Protein AF-A0A835U3X2-F1 (afdb_monomer)

Secondary structure (DSSP, 8-state):
-------------------------------PPEEEEEEEEEEEE-PPPPPSSSPPP-GGGS-TT--SEEEEEEEEEETTEEEEEEE-TTT--EEEEE-

Radius of gyration: 33.24 Å; Cα contacts (8 Å, |Δi|>4): 119; chains: 1; bounding box: 36×104×44 Å

Organism: Vanilla planifolia (NCBI:txid51239)

Structure (mmCIF, N/CA/C/O backbone):
data_AF-A0A835U3X2-F1
#
_entry.id   AF-A0A835U3X2-F1
#
loop_
_atom_site.group_PDB
_atom_site.id
_atom_site.type_symbol
_atom_site.label_atom_id
_atom_site.label_alt_id
_atom_site.label_comp_id
_atom_site.label_asym_id
_atom_site.label_entity_id
_atom_site.label_seq_id
_atom_site.pdbx_PDB_ins_code
_atom_site.Cartn_x
_atom_site.Cartn_y
_atom_site.Cartn_z
_atom_site.occupancy
_atom_site.B_iso_or_equiv
_atom_site.auth_seq_id
_atom_site.auth_comp_id
_atom_site.auth_asym_id
_atom_site.auth_atom_id
_atom_site.pdbx_PDB_model_num
ATOM 1 N N . MET A 1 1 ? -4.000 91.013 -0.699 1.00 41.56 1 MET A N 1
ATOM 2 C CA . MET A 1 1 ? -3.696 91.318 0.707 1.00 41.56 1 MET A CA 1
ATOM 3 C C . MET A 1 1 ? -4.946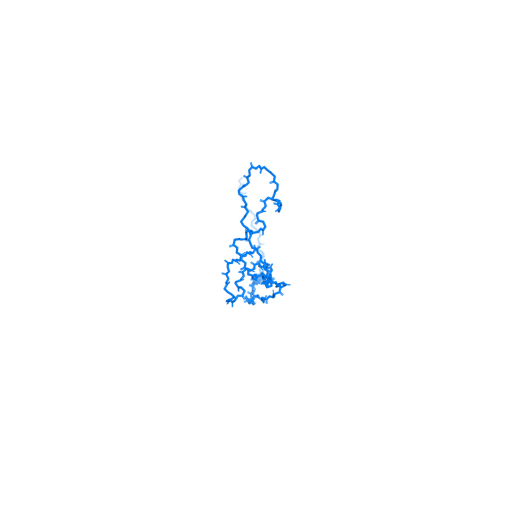 91.006 1.492 1.00 41.56 1 MET A C 1
ATOM 5 O O . MET A 1 1 ? -6.027 91.322 1.017 1.00 41.56 1 MET A O 1
ATOM 9 N N . ASP A 1 2 ? -4.726 90.323 2.608 1.00 44.78 2 ASP A N 1
ATOM 10 C CA . ASP A 1 2 ? -5.647 90.109 3.721 1.00 44.78 2 ASP A CA 1
ATOM 11 C C . ASP A 1 2 ? -6.681 88.974 3.620 1.00 44.78 2 ASP A C 1
ATOM 13 O O . ASP A 1 2 ? -7.637 88.977 2.847 1.00 44.78 2 ASP A O 1
ATOM 17 N N . LYS A 1 3 ? -6.396 87.985 4.482 1.00 41.00 3 LYS A N 1
ATOM 18 C CA . LYS A 1 3 ? -7.307 87.071 5.181 1.00 41.00 3 LYS A CA 1
ATOM 19 C C . LYS A 1 3 ? -8.482 87.883 5.773 1.00 41.00 3 LYS A C 1
ATOM 21 O O . LYS A 1 3 ? -8.369 89.088 5.934 1.00 41.00 3 LYS A O 1
ATOM 26 N N . GLU A 1 4 ? -9.627 87.356 6.165 1.00 40.25 4 GLU A N 1
ATOM 27 C CA . GLU A 1 4 ? -9.912 86.182 6.982 1.00 40.25 4 GLU A CA 1
ATOM 28 C C . GLU A 1 4 ? -11.447 86.146 7.095 1.00 40.25 4 GLU A C 1
ATOM 30 O O . GLU A 1 4 ? -12.089 87.198 7.085 1.00 40.25 4 GLU A O 1
ATOM 35 N N . GLY A 1 5 ? -12.040 84.964 7.207 1.00 41.75 5 GLY A N 1
ATOM 36 C CA . GLY A 1 5 ? -13.464 84.797 7.484 1.00 41.75 5 GLY A CA 1
ATOM 37 C C . GLY A 1 5 ? -13.639 83.561 8.345 1.00 41.75 5 GLY A C 1
ATOM 38 O O . GLY A 1 5 ? -13.900 82.479 7.830 1.00 41.75 5 GLY A O 1
ATOM 39 N N . ASP A 1 6 ? -13.372 83.734 9.635 1.00 42.66 6 ASP A N 1
ATOM 40 C CA . ASP A 1 6 ? -13.639 82.786 10.711 1.00 42.66 6 ASP A CA 1
ATOM 41 C C . ASP A 1 6 ? -15.148 82.809 11.000 1.00 42.66 6 ASP A C 1
ATOM 43 O O . ASP A 1 6 ? -15.675 83.871 11.321 1.00 42.66 6 ASP A O 1
ATOM 47 N N . ASP A 1 7 ? -15.856 81.682 10.864 1.00 51.38 7 ASP A N 1
ATOM 48 C CA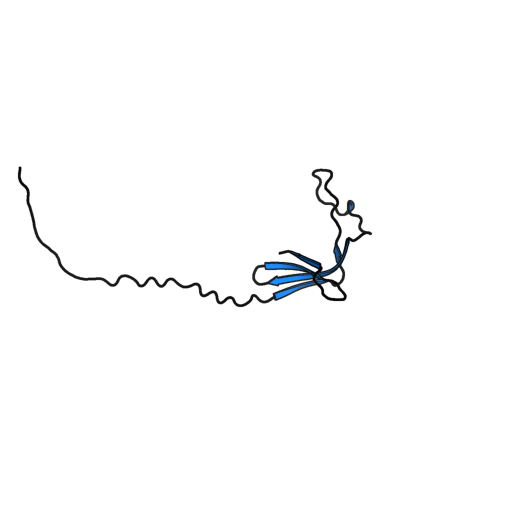 . ASP A 1 7 ? -17.197 81.550 11.445 1.00 51.38 7 ASP A CA 1
ATOM 49 C C . ASP A 1 7 ? -17.568 80.086 11.774 1.00 51.38 7 ASP A C 1
ATOM 51 O O . ASP A 1 7 ? -17.991 79.288 10.940 1.00 51.38 7 ASP A O 1
ATOM 55 N N . GLN A 1 8 ? -17.362 79.775 13.057 1.00 39.31 8 GLN A N 1
ATOM 56 C CA . GLN A 1 8 ? -18.261 79.057 13.974 1.00 39.31 8 GLN A CA 1
ATOM 57 C C . GLN A 1 8 ? -18.597 77.558 13.776 1.00 39.31 8 GLN A C 1
ATOM 59 O O . GLN A 1 8 ? -19.527 77.148 13.094 1.00 39.31 8 GLN A O 1
ATOM 64 N N . LYS A 1 9 ? -17.884 76.762 14.591 1.00 47.81 9 LYS A N 1
ATOM 65 C CA . LYS A 1 9 ? -18.319 75.666 15.493 1.00 47.81 9 LYS A CA 1
ATOM 66 C C . LYS A 1 9 ? -19.690 74.993 15.272 1.00 47.81 9 LYS A C 1
ATOM 68 O O . LYS A 1 9 ? -20.735 75.595 15.502 1.00 47.81 9 LYS A O 1
ATOM 73 N N . GLN A 1 10 ? -19.657 73.656 15.203 1.00 39.88 10 GLN A N 1
ATOM 74 C CA . GLN A 1 10 ? -20.658 72.805 15.861 1.00 39.88 10 GLN A CA 1
ATOM 75 C C . GLN A 1 10 ? -19.997 71.669 16.660 1.00 39.88 10 GLN A C 1
ATOM 77 O O . GLN A 1 10 ? -19.018 71.058 16.245 1.00 39.88 10 GLN A O 1
ATOM 82 N N . VAL A 1 11 ? -20.527 71.476 17.864 1.00 45.41 11 VAL A N 1
ATOM 83 C CA . VAL A 1 11 ? -20.132 70.535 18.923 1.00 45.41 11 VAL A CA 1
ATOM 84 C C . VAL A 1 11 ? -20.866 69.187 18.708 1.00 45.41 11 VAL A C 1
ATOM 86 O O . VAL A 1 11 ? -21.806 69.153 17.923 1.00 45.41 11 VAL A O 1
ATOM 89 N N . ILE A 1 12 ? -20.512 68.152 19.501 1.00 41.16 12 ILE A N 1
ATOM 90 C CA . ILE A 1 12 ? -21.239 66.894 19.872 1.00 41.16 12 ILE A CA 1
ATOM 91 C C . ILE A 1 12 ? -21.215 65.718 18.847 1.00 41.16 12 ILE A C 1
ATOM 93 O O . ILE A 1 12 ? -21.550 65.939 17.698 1.00 41.16 12 ILE A O 1
ATOM 97 N N . ARG A 1 13 ? -20.887 64.427 19.118 1.00 47.34 13 ARG A N 1
ATOM 98 C CA . ARG A 1 13 ? -20.637 63.512 20.281 1.00 47.34 13 ARG A CA 1
ATOM 99 C C . ARG A 1 13 ? -19.693 62.361 19.828 1.00 47.34 13 ARG A C 1
ATOM 101 O O . ARG A 1 13 ? -19.666 62.094 18.629 1.00 47.34 13 ARG A O 1
ATOM 108 N N . PRO A 1 14 ? -18.997 61.621 20.720 1.00 44.72 14 PRO A N 1
ATOM 109 C CA . PRO A 1 14 ? -18.320 60.383 20.326 1.00 44.72 14 PRO A CA 1
ATOM 110 C C . PRO A 1 14 ? -19.368 59.301 20.026 1.00 44.72 14 PRO A C 1
ATOM 112 O O . PRO A 1 14 ? -20.235 59.038 20.859 1.00 44.72 14 PRO A O 1
ATOM 115 N N . HIS A 1 15 ? -19.317 58.711 18.832 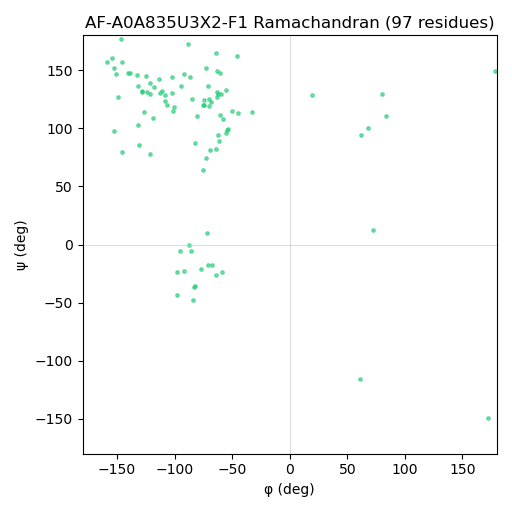1.00 43.56 15 HIS A N 1
ATOM 116 C CA . HIS A 1 15 ? -20.109 57.531 18.503 1.00 43.56 15 HIS A CA 1
ATOM 117 C C . HIS A 1 15 ? -19.203 56.308 18.593 1.00 43.56 15 HIS A C 1
ATOM 119 O O . HIS A 1 15 ? -18.223 56.196 17.856 1.00 43.56 15 HIS A O 1
ATOM 125 N N . ASP A 1 16 ? -19.551 55.459 19.556 1.00 51.56 16 ASP A N 1
ATOM 126 C CA . ASP A 1 16 ? -19.108 54.087 19.771 1.00 51.56 16 ASP A CA 1
ATOM 127 C C . ASP A 1 16 ? -18.817 53.386 18.436 1.00 51.56 16 ASP A C 1
ATOM 129 O O . ASP A 1 16 ? -19.701 53.218 17.589 1.00 51.56 16 ASP A O 1
ATOM 133 N N . GLY A 1 17 ? -17.545 53.058 18.221 1.00 44.88 17 GLY A N 1
ATOM 134 C CA . GLY A 1 17 ? -17.028 52.537 16.964 1.00 44.88 17 GLY A CA 1
ATOM 135 C C . GLY A 1 17 ? -16.384 51.178 17.166 1.00 44.88 17 GLY A C 1
ATOM 136 O O . GLY A 1 17 ? -15.164 51.092 17.204 1.00 44.88 17 GLY A O 1
ATOM 137 N N . GLY A 1 18 ? -17.231 50.155 17.288 1.00 41.75 18 GLY A N 1
ATOM 138 C CA . GLY A 1 18 ? -16.964 48.783 16.859 1.00 41.75 18 GLY A CA 1
ATOM 139 C C . GLY A 1 18 ? -15.793 48.077 17.533 1.00 41.75 18 GLY A C 1
ATOM 140 O O . GLY A 1 18 ? -14.672 48.090 17.031 1.00 41.75 18 GLY A O 1
ATOM 141 N N . SER A 1 19 ? -16.100 47.331 18.593 1.00 48.66 19 SER A N 1
ATOM 142 C CA . SER A 1 19 ? -15.391 46.091 18.895 1.00 48.66 19 SER A CA 1
ATOM 143 C C . SER A 1 19 ? -15.439 45.200 17.653 1.00 48.66 19 SER A C 1
ATOM 145 O O . SER A 1 19 ? -16.456 44.569 17.367 1.00 48.66 19 SER A O 1
ATOM 147 N N . GLY A 1 20 ? -14.356 45.196 16.878 1.00 46.88 20 GLY A N 1
ATOM 148 C CA . GLY A 1 20 ? -14.092 44.133 15.926 1.00 46.88 20 GLY A CA 1
ATOM 149 C C . GLY A 1 20 ? -13.927 42.850 16.724 1.00 46.88 20 GLY A C 1
ATOM 150 O O . GLY A 1 20 ? -12.849 42.580 17.244 1.00 46.88 20 GLY A O 1
ATOM 151 N N . GLU A 1 21 ? -15.014 42.098 16.874 1.00 53.00 21 GLU A N 1
ATOM 152 C CA . GLU A 1 21 ? -14.944 40.670 17.146 1.00 53.00 21 GLU A CA 1
ATOM 153 C C . GLU A 1 21 ? -14.225 40.046 15.952 1.00 53.00 21 GLU A C 1
ATOM 155 O O . GLU A 1 21 ? -14.821 39.686 14.938 1.00 53.00 21 GLU A O 1
ATOM 160 N N . GLU A 1 22 ? -12.897 39.981 16.055 1.00 53.84 22 GLU A N 1
ATOM 161 C CA . GLU A 1 22 ? -12.122 38.955 15.384 1.00 53.84 22 GLU A CA 1
ATOM 162 C C . GLU A 1 22 ? -12.737 37.635 15.838 1.00 53.84 22 GLU A C 1
ATOM 164 O O . GLU A 1 22 ? -12.501 37.180 16.960 1.00 53.84 22 GLU A O 1
ATOM 169 N N . ALA A 1 23 ? -13.606 37.079 14.993 1.00 58.47 23 ALA A N 1
ATOM 170 C CA . ALA A 1 23 ? -14.059 35.710 15.102 1.00 58.47 23 ALA A CA 1
ATOM 171 C C . ALA A 1 23 ? -12.794 34.856 15.113 1.00 58.47 23 ALA A C 1
ATOM 173 O O . ALA A 1 23 ? -12.179 34.599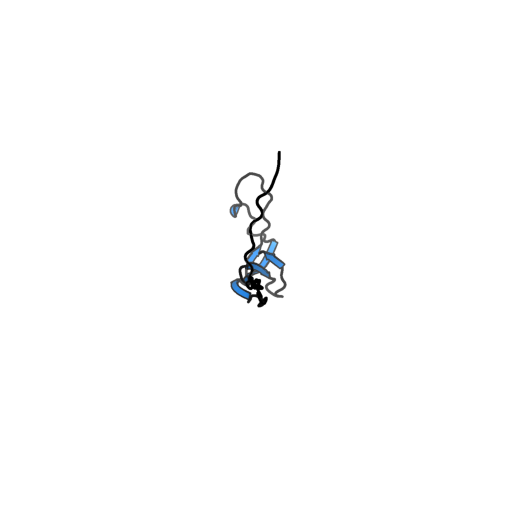 14.078 1.00 58.47 23 ALA A O 1
ATOM 174 N N . ARG A 1 24 ? -12.346 34.515 16.320 1.00 58.66 24 ARG A N 1
ATOM 175 C CA . ARG A 1 24 ? -11.334 33.499 16.519 1.00 58.66 24 ARG A CA 1
ATOM 176 C C . ARG A 1 24 ? -11.961 32.247 15.945 1.00 58.66 24 ARG A C 1
ATOM 178 O O . ARG A 1 24 ? -12.969 31.768 16.457 1.00 58.66 24 ARG A O 1
ATOM 185 N N . ASP A 1 25 ? -11.404 31.794 14.832 1.00 59.69 25 ASP A N 1
ATOM 186 C CA . ASP A 1 25 ? -11.618 30.448 14.339 1.00 59.69 25 ASP A CA 1
ATOM 187 C C . ASP A 1 25 ? -11.013 29.518 15.392 1.00 59.69 25 ASP A C 1
ATOM 189 O O . ASP A 1 25 ? -9.845 29.134 15.352 1.00 59.69 25 ASP A O 1
ATOM 193 N N . GLU A 1 26 ? -11.792 29.269 16.440 1.00 54.62 26 GLU A N 1
ATOM 194 C CA . GLU A 1 26 ? -11.542 28.244 17.436 1.00 54.62 26 GLU A CA 1
ATOM 195 C C . GLU A 1 26 ? -11.895 26.915 16.775 1.00 54.62 26 GLU A C 1
ATOM 197 O O . GLU A 1 26 ? -12.846 26.234 17.156 1.00 54.62 26 GLU A O 1
ATOM 202 N N . HIS A 1 27 ? -11.143 26.560 15.731 1.00 54.66 27 HIS A N 1
ATOM 203 C CA . HIS A 1 27 ? -11.131 25.207 15.218 1.00 54.66 27 HIS A CA 1
ATOM 204 C C . HIS A 1 27 ? -10.443 24.357 16.285 1.00 54.66 27 HIS A C 1
ATOM 206 O O . HIS A 1 27 ? -9.235 24.110 16.248 1.00 54.66 27 HIS A O 1
ATOM 212 N N . GLU A 1 28 ? -11.221 23.977 17.300 1.00 57.94 28 GLU A N 1
ATOM 213 C CA . GLU A 1 28 ? -10.902 22.888 18.204 1.00 57.94 28 GLU A CA 1
ATOM 214 C C . GLU A 1 28 ? -10.422 21.747 17.308 1.00 57.94 28 GLU A C 1
ATOM 216 O O . GLU A 1 28 ? -11.155 21.280 16.435 1.00 57.94 28 GLU A O 1
ATOM 221 N N . VAL A 1 29 ? -9.140 21.394 17.417 1.00 61.09 29 VAL A N 1
ATOM 222 C CA . VAL A 1 29 ? -8.537 20.333 16.613 1.00 61.09 29 VAL A CA 1
ATOM 223 C C . VAL A 1 29 ? -9.095 19.026 17.160 1.00 61.09 29 VAL A C 1
ATOM 225 O O . VAL A 1 29 ? -8.438 18.317 17.916 1.00 61.09 29 VAL A O 1
ATOM 228 N N . VAL A 1 30 ? -10.358 18.745 16.840 1.00 67.31 30 VAL A N 1
ATOM 229 C CA . VAL A 1 30 ? -10.939 17.421 16.975 1.00 67.31 30 VAL A CA 1
ATOM 230 C C . VAL A 1 30 ? -10.066 16.527 16.121 1.00 67.31 30 VAL A C 1
ATOM 232 O O . VAL A 1 30 ? -10.025 16.657 14.897 1.00 67.31 30 VAL A O 1
ATOM 235 N N . GLU A 1 31 ? -9.285 15.693 16.800 1.00 77.75 31 GLU A N 1
ATOM 236 C CA . GLU A 1 31 ? -8.390 14.743 16.167 1.00 77.75 31 GLU A CA 1
ATOM 237 C C . GLU A 1 31 ? -9.197 13.964 15.126 1.00 77.75 31 GLU A C 1
ATOM 239 O O . GLU A 1 31 ? -10.197 13.315 15.447 1.00 77.75 31 GLU A O 1
ATOM 244 N N . ALA A 1 32 ? -8.837 14.142 13.854 1.00 85.50 32 ALA A N 1
ATOM 245 C CA . ALA A 1 32 ? -9.675 13.677 12.766 1.00 85.50 32 ALA A CA 1
ATOM 246 C C . ALA A 1 32 ? -9.797 12.149 12.823 1.00 85.50 32 ALA A C 1
ATOM 248 O O . ALA A 1 32 ? -8.792 11.437 12.874 1.00 85.50 32 ALA A O 1
ATOM 249 N N . VAL A 1 33 ? -11.039 11.657 12.822 1.00 92.62 33 VAL A N 1
ATOM 250 C CA . VAL A 1 33 ? -11.343 10.226 12.919 1.00 92.62 33 VAL A CA 1
ATOM 251 C C . VAL A 1 33 ? -10.698 9.479 11.754 1.00 92.62 33 VAL A C 1
ATOM 253 O O . VAL A 1 33 ? -10.884 9.849 10.593 1.00 92.62 33 VAL A O 1
ATOM 256 N N . GLU A 1 34 ? -9.974 8.404 12.065 1.00 94.62 34 GLU A N 1
ATOM 257 C CA . GLU A 1 34 ? -9.436 7.493 11.056 1.00 94.62 34 GLU A CA 1
ATOM 258 C C . GLU A 1 34 ? -10.492 6.447 10.670 1.00 94.62 34 GLU A C 1
ATOM 260 O O . GLU A 1 34 ? -11.023 5.728 11.520 1.00 94.62 34 GLU A O 1
ATOM 265 N N . LEU A 1 35 ? -10.789 6.343 9.373 1.00 95.81 35 LEU A N 1
ATOM 266 C CA . LEU A 1 35 ? -11.713 5.351 8.819 1.00 95.81 35 LEU A CA 1
ATOM 267 C C . LEU A 1 35 ? -10.994 4.486 7.787 1.00 95.81 35 LEU A C 1
ATOM 269 O O . LEU A 1 35 ? -10.376 4.997 6.858 1.00 95.81 35 LEU A O 1
ATOM 273 N N . VAL A 1 36 ? -11.107 3.163 7.912 1.00 96.69 36 VAL A N 1
ATOM 274 C CA . VAL A 1 36 ? -10.572 2.229 6.912 1.00 96.69 36 VAL A CA 1
ATOM 275 C C . VAL A 1 36 ? -11.549 2.143 5.742 1.00 96.69 36 VAL A C 1
ATOM 277 O O . VAL A 1 36 ? -12.635 1.583 5.873 1.00 96.69 36 VAL A O 1
ATOM 280 N N . LEU A 1 37 ? -11.147 2.685 4.595 1.00 97.31 37 LEU A N 1
ATOM 281 C CA . LEU A 1 37 ? -11.924 2.671 3.357 1.00 97.31 37 LEU A CA 1
ATOM 282 C C . LEU A 1 37 ? -11.768 1.353 2.595 1.00 97.31 37 LEU A C 1
ATOM 284 O O . LEU A 1 37 ? -12.711 0.871 1.970 1.00 97.31 37 LEU A O 1
ATOM 288 N N . PHE A 1 38 ? -10.571 0.766 2.636 1.00 97.88 38 PHE A N 1
ATOM 289 C CA . PHE A 1 38 ? -10.264 -0.485 1.953 1.00 97.88 38 PHE A CA 1
ATOM 290 C C . PHE A 1 38 ? -9.175 -1.260 2.691 1.00 97.88 38 PHE A C 1
ATOM 292 O O . PHE A 1 38 ? -8.267 -0.667 3.270 1.00 97.88 38 PHE A O 1
ATOM 299 N N . HIS A 1 39 ? -9.252 -2.590 2.653 1.00 97.25 39 HIS A N 1
ATOM 300 C CA . HIS A 1 39 ? -8.237 -3.468 3.219 1.00 97.25 39 HIS A CA 1
ATOM 301 C C . HIS A 1 39 ? -8.155 -4.770 2.421 1.00 97.25 39 HIS A C 1
ATOM 303 O O . HIS A 1 39 ? -9.152 -5.475 2.258 1.00 97.25 39 HIS A O 1
ATOM 309 N N . VAL A 1 40 ? -6.950 -5.111 1.973 1.00 97.69 40 VAL A N 1
ATOM 310 C CA . VAL A 1 40 ? -6.625 -6.404 1.369 1.00 97.69 40 VAL A CA 1
ATOM 311 C C . VAL A 1 40 ? -5.409 -6.996 2.074 1.00 97.69 40 VAL A C 1
ATOM 313 O O . VAL A 1 40 ? -4.418 -6.308 2.295 1.00 97.69 40 VAL A O 1
ATOM 316 N N . LYS A 1 41 ? -5.493 -8.275 2.453 1.00 95.75 41 LYS A N 1
ATOM 317 C CA . LYS A 1 41 ? -4.437 -8.963 3.219 1.00 95.75 41 LYS A CA 1
ATOM 318 C C . LYS A 1 41 ? -3.232 -9.383 2.380 1.00 95.75 41 LYS A C 1
ATOM 320 O O . LYS A 1 41 ? -2.178 -9.664 2.936 1.00 95.75 41 LYS A O 1
ATOM 325 N N . GLU A 1 42 ? -3.423 -9.496 1.072 1.00 96.31 42 GLU A N 1
ATOM 326 C CA . GLU A 1 42 ? -2.413 -9.960 0.129 1.00 96.31 42 GLU A CA 1
ATOM 327 C C . GLU A 1 42 ? -2.262 -8.922 -0.983 1.00 96.31 42 GLU A C 1
ATOM 329 O O . GLU A 1 42 ? -3.186 -8.667 -1.757 1.00 96.31 42 GLU A O 1
ATOM 334 N N . CYS A 1 43 ? -1.093 -8.296 -1.034 1.00 96.12 43 CYS A N 1
ATOM 335 C CA . CYS A 1 43 ? -0.673 -7.382 -2.082 1.00 96.12 43 CYS A CA 1
ATOM 336 C C . CYS A 1 43 ? 0.835 -7.522 -2.317 1.00 96.12 43 CYS 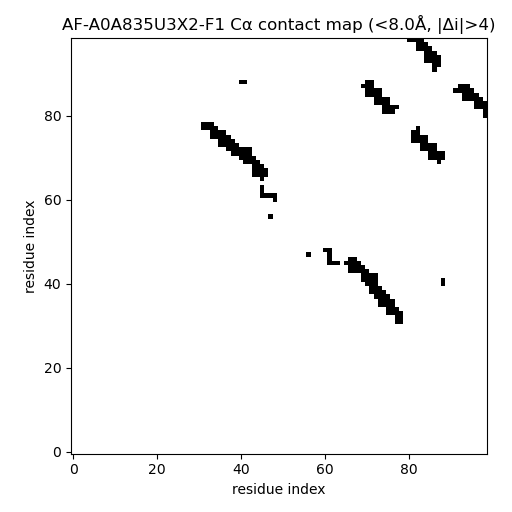A C 1
ATOM 338 O O . CYS A 1 43 ? 1.578 -7.949 -1.431 1.00 96.12 43 CYS A O 1
ATOM 340 N N . TYR A 1 44 ? 1.276 -7.140 -3.515 1.00 95.19 44 TYR A N 1
ATOM 341 C CA . TYR A 1 44 ? 2.665 -7.251 -3.950 1.00 95.19 44 TYR A CA 1
ATOM 342 C C . TYR A 1 44 ? 3.151 -5.906 -4.479 1.00 95.19 44 TYR A C 1
ATOM 344 O O . TYR A 1 44 ? 2.495 -5.277 -5.313 1.00 95.19 44 TYR A O 1
ATOM 352 N N . VAL A 1 45 ? 4.320 -5.476 -4.016 1.00 94.50 45 VAL A N 1
ATOM 353 C CA . VAL A 1 45 ? 4.978 -4.245 -4.461 1.00 94.50 45 VAL A CA 1
ATOM 354 C C . VAL A 1 45 ? 6.098 -4.609 -5.417 1.00 94.50 45 VAL A C 1
ATOM 356 O O . VAL A 1 45 ? 6.946 -5.447 -5.110 1.00 94.50 45 VAL A O 1
ATOM 359 N N . TYR A 1 46 ? 6.132 -3.948 -6.569 1.00 92.81 46 TYR A N 1
ATOM 360 C CA . TYR A 1 46 ? 7.144 -4.157 -7.599 1.00 92.81 46 TYR A CA 1
ATOM 361 C C . TYR A 1 46 ? 8.017 -2.917 -7.747 1.00 92.81 46 TYR A C 1
ATOM 363 O O . TYR A 1 46 ? 7.532 -1.787 -7.697 1.00 92.81 46 TYR A O 1
ATOM 371 N N . LEU A 1 47 ? 9.314 -3.129 -7.974 1.00 88.00 47 LEU A N 1
ATOM 372 C CA . LEU A 1 47 ? 10.197 -2.042 -8.379 1.00 88.00 47 LEU A CA 1
ATOM 373 C C . LEU A 1 47 ? 9.926 -1.706 -9.837 1.00 88.00 47 LEU A C 1
ATOM 375 O O . LEU A 1 47 ? 10.035 -2.563 -10.716 1.00 88.00 47 LEU A O 1
ATOM 379 N N . ILE A 1 48 ? 9.622 -0.440 -10.083 1.00 84.69 48 ILE A N 1
ATOM 380 C CA . ILE A 1 48 ? 9.454 0.079 -11.431 1.00 84.69 48 ILE A CA 1
ATOM 381 C C . ILE A 1 48 ? 10.848 0.211 -12.069 1.00 84.69 48 ILE A C 1
ATOM 383 O O . ILE A 1 48 ? 11.688 0.944 -11.536 1.00 84.69 48 ILE A O 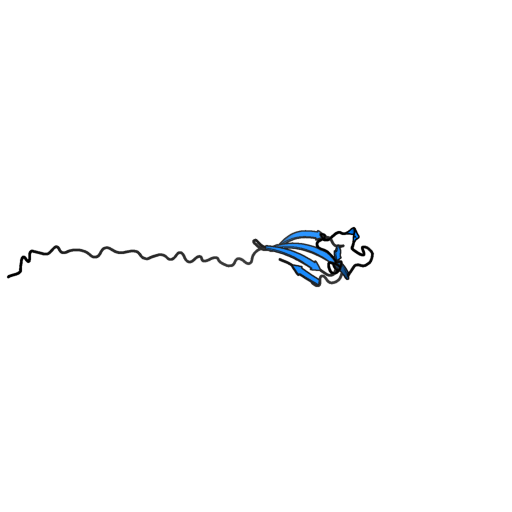1
ATOM 387 N N . PRO A 1 49 ? 11.131 -0.470 -13.197 1.00 80.38 49 PRO A N 1
ATOM 388 C CA . PRO A 1 49 ? 12.415 -0.339 -13.873 1.00 80.38 49 PRO A CA 1
ATOM 389 C C . PRO A 1 49 ? 12.680 1.106 -14.338 1.00 80.38 49 PRO A C 1
ATOM 391 O O . PRO A 1 49 ? 11.739 1.808 -14.724 1.00 80.38 49 PRO A O 1
ATOM 394 N N . PRO A 1 50 ? 13.949 1.564 -14.366 1.00 82.50 50 PRO A N 1
ATOM 395 C CA . PRO A 1 50 ? 14.294 2.869 -14.917 1.00 82.50 50 PRO A CA 1
ATOM 396 C C . PRO A 1 50 ? 13.806 3.012 -16.360 1.00 82.50 50 PRO A C 1
ATOM 398 O O . PRO A 1 50 ? 14.020 2.129 -17.197 1.00 82.50 50 PRO A O 1
ATOM 401 N N . ARG A 1 51 ? 13.167 4.145 -16.660 1.00 76.44 51 ARG A N 1
ATOM 402 C CA . ARG A 1 51 ? 12.637 4.429 -17.996 1.00 76.44 51 ARG A CA 1
ATOM 403 C C . ARG A 1 51 ? 13.765 4.482 -19.024 1.00 76.44 51 ARG A C 1
ATOM 405 O O . ARG A 1 51 ? 14.731 5.219 -18.848 1.00 76.44 51 ARG A O 1
ATOM 412 N N . LYS A 1 52 ? 13.608 3.746 -20.126 1.00 69.75 52 LYS A N 1
ATOM 413 C CA . LYS A 1 52 ? 14.516 3.820 -21.286 1.00 69.75 52 LYS A CA 1
ATOM 414 C C . LYS A 1 52 ? 14.052 4.828 -22.344 1.00 69.75 52 LYS A C 1
ATOM 416 O O . LYS A 1 52 ? 14.872 5.308 -23.117 1.00 69.75 52 LYS A O 1
ATOM 421 N N . THR A 1 53 ? 12.759 5.154 -22.386 1.00 76.25 53 THR A N 1
ATOM 422 C CA . THR A 1 53 ? 12.140 6.076 -23.356 1.00 76.25 53 THR A CA 1
ATOM 423 C C . THR A 1 53 ? 10.982 6.848 -22.707 1.00 76.25 53 THR A C 1
ATOM 425 O O . THR A 1 53 ? 10.634 6.603 -21.552 1.00 76.25 53 THR A O 1
ATOM 428 N N . ALA A 1 54 ? 10.358 7.772 -23.445 1.00 75.44 54 ALA A N 1
ATOM 429 C CA . ALA A 1 54 ? 9.168 8.514 -23.009 1.00 75.44 54 ALA A CA 1
ATOM 430 C C . ALA A 1 54 ? 7.870 7.672 -22.969 1.00 75.44 54 ALA A C 1
ATOM 432 O O . ALA A 1 54 ? 6.785 8.233 -22.820 1.00 75.44 54 ALA A O 1
ATOM 433 N N . ALA A 1 55 ? 7.954 6.345 -23.119 1.00 68.62 55 ALA A N 1
ATOM 434 C CA . ALA A 1 55 ? 6.802 5.464 -22.970 1.00 68.62 55 ALA A CA 1
ATOM 435 C C . ALA A 1 55 ? 6.249 5.509 -21.528 1.00 68.62 55 ALA A C 1
ATOM 437 O O . ALA A 1 55 ? 6.976 5.751 -20.560 1.00 68.62 55 ALA A O 1
ATOM 438 N N . SER A 1 56 ? 4.936 5.316 -21.388 1.00 76.38 56 SER A N 1
ATOM 439 C CA . SER A 1 56 ? 4.260 5.198 -20.091 1.00 76.38 56 SER A CA 1
ATOM 440 C C . SER A 1 56 ? 4.738 3.959 -19.325 1.00 76.38 56 SER A C 1
ATOM 442 O O . SER A 1 56 ? 5.305 3.049 -19.916 1.00 76.38 56 SER A O 1
ATOM 444 N N . TYR A 1 57 ? 4.457 3.877 -18.023 1.00 79.88 57 TYR A N 1
ATOM 445 C CA . TYR A 1 57 ? 4.689 2.640 -17.273 1.00 79.88 57 TYR A CA 1
ATOM 446 C C . TYR A 1 57 ? 3.719 1.565 -17.748 1.00 79.88 57 TYR A C 1
ATOM 448 O O . TYR A 1 57 ? 2.506 1.778 -17.707 1.00 79.88 57 TYR A O 1
ATOM 456 N N . ARG A 1 58 ? 4.239 0.427 -18.208 1.00 83.00 58 ARG A N 1
ATOM 457 C CA . ARG A 1 58 ? 3.406 -0.699 -18.622 1.00 83.00 58 ARG A CA 1
ATOM 458 C C . ARG A 1 58 ? 3.691 -1.917 -17.759 1.00 83.00 58 ARG A C 1
ATOM 460 O O . ARG A 1 58 ? 4.846 -2.246 -17.513 1.00 83.00 58 ARG A O 1
ATOM 467 N N . ALA A 1 59 ? 2.634 -2.598 -17.325 1.00 82.56 59 ALA A N 1
ATOM 468 C CA . ALA A 1 59 ? 2.761 -3.784 -16.481 1.00 82.56 59 ALA A CA 1
ATOM 469 C C . ALA A 1 59 ? 3.486 -4.942 -17.193 1.00 82.56 59 ALA A C 1
ATOM 471 O O . ALA A 1 59 ? 4.133 -5.746 -16.532 1.00 82.56 59 ALA A O 1
ATOM 472 N N . ASP A 1 60 ? 3.436 -5.007 -18.531 1.00 82.62 60 ASP A N 1
ATOM 473 C CA . ASP A 1 60 ? 4.171 -6.010 -19.313 1.00 82.62 60 ASP A CA 1
ATOM 474 C C . ASP A 1 60 ? 5.698 -5.833 -19.262 1.00 82.62 60 ASP A C 1
ATOM 476 O O . ASP A 1 60 ? 6.439 -6.778 -19.523 1.00 82.62 60 ASP A O 1
ATOM 480 N N . GLU A 1 61 ? 6.179 -4.655 -18.860 1.00 80.06 61 GLU A N 1
ATOM 481 C CA . GLU A 1 61 ? 7.607 -4.387 -18.660 1.00 80.06 61 GLU A CA 1
ATOM 482 C C . GLU A 1 61 ? 8.086 -4.789 -17.254 1.00 80.06 61 GLU A C 1
ATOM 484 O O . GLU A 1 61 ? 9.280 -4.703 -16.950 1.00 80.06 61 GLU A O 1
ATOM 489 N N . TRP A 1 62 ? 7.172 -5.201 -16.370 1.00 80.12 62 TRP A N 1
ATOM 490 C CA . TRP A 1 62 ? 7.486 -5.569 -14.993 1.00 80.12 62 TRP A CA 1
ATOM 491 C C . TRP A 1 62 ? 7.768 -7.068 -14.891 1.00 80.12 62 TRP A C 1
ATOM 493 O O . TRP A 1 62 ? 7.157 -7.893 -15.568 1.00 80.12 62 TRP A O 1
ATOM 503 N N . ASN A 1 63 ? 8.670 -7.453 -13.985 1.00 81.06 63 ASN A N 1
ATOM 504 C CA . ASN A 1 63 ? 8.847 -8.863 -13.650 1.00 81.06 63 ASN A CA 1
ATOM 505 C C . ASN A 1 63 ? 7.790 -9.286 -12.618 1.00 81.06 63 ASN A C 1
ATOM 507 O O . ASN A 1 63 ? 8.043 -9.250 -11.417 1.00 81.06 63 ASN A O 1
ATOM 511 N N . VAL A 1 64 ? 6.612 -9.695 -13.095 1.00 80.88 64 VAL A N 1
ATOM 512 C CA . VAL A 1 64 ? 5.458 -10.080 -12.255 1.00 80.88 64 VAL A CA 1
ATOM 513 C C . VAL A 1 64 ? 5.746 -11.231 -11.28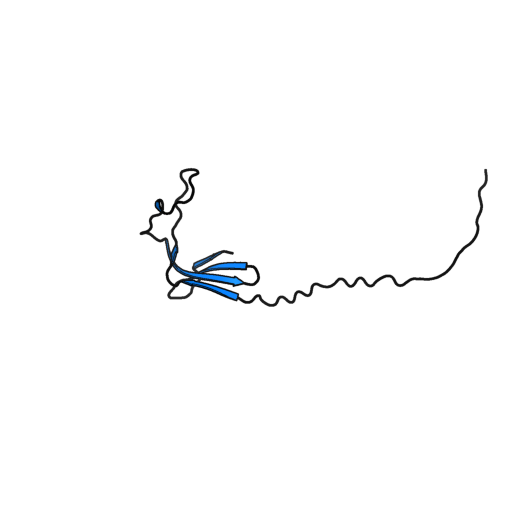2 1.00 80.88 64 VAL A C 1
ATOM 515 O O . VAL A 1 64 ? 5.116 -11.316 -10.231 1.00 80.88 64 VAL A O 1
ATOM 518 N N . ASN A 1 65 ? 6.740 -12.072 -11.579 1.00 85.56 65 ASN A N 1
ATOM 519 C CA . ASN A 1 65 ? 7.153 -13.189 -10.722 1.00 85.56 65 ASN A CA 1
ATOM 520 C C . ASN A 1 65 ? 8.197 -12.787 -9.670 1.00 85.56 65 ASN A C 1
ATOM 522 O O . ASN A 1 65 ? 8.670 -13.634 -8.916 1.00 85.56 65 ASN A O 1
ATOM 526 N N . LYS A 1 66 ? 8.611 -11.516 -9.648 1.00 88.38 66 LYS A N 1
ATOM 527 C CA . LYS A 1 66 ? 9.607 -10.998 -8.714 1.00 88.38 66 LYS A CA 1
ATOM 528 C C . LYS A 1 66 ? 9.099 -9.715 -8.072 1.00 88.38 66 LYS A C 1
ATOM 530 O O . LYS A 1 66 ? 9.409 -8.612 -8.524 1.00 88.38 66 LYS A O 1
ATOM 535 N N . TRP A 1 67 ? 8.339 -9.878 -6.998 1.00 92.19 67 TRP A N 1
ATOM 536 C CA . TRP A 1 67 ? 7.981 -8.771 -6.124 1.00 92.19 67 TRP A CA 1
ATOM 537 C C . TRP A 1 67 ? 9.185 -8.336 -5.283 1.00 92.19 67 TRP A C 1
ATOM 539 O O . TRP A 1 67 ? 10.114 -9.101 -5.016 1.00 92.19 67 TRP A O 1
ATOM 549 N N . HIS A 1 68 ? 9.187 -7.062 -4.912 1.00 93.94 68 HIS A N 1
ATOM 550 C CA . HIS A 1 68 ? 10.128 -6.486 -3.960 1.00 93.94 68 HIS A CA 1
ATOM 551 C C . HIS A 1 68 ? 9.675 -6.722 -2.523 1.00 93.94 68 HIS A C 1
ATOM 553 O O . HIS A 1 68 ? 10.505 -6.949 -1.648 1.00 93.94 68 HIS A O 1
ATOM 559 N N . TRP A 1 69 ? 8.361 -6.671 -2.307 1.00 96.19 69 TRP A N 1
ATOM 560 C CA . TRP A 1 69 ? 7.737 -6.826 -1.004 1.00 96.19 69 TRP A CA 1
ATOM 561 C C . TRP A 1 69 ? 6.317 -7.386 -1.148 1.00 96.19 69 TRP A C 1
ATOM 563 O O . TRP A 1 69 ? 5.675 -7.187 -2.183 1.00 96.19 69 TRP A O 1
ATOM 573 N N . GLU A 1 70 ? 5.853 -8.096 -0.123 1.00 96.38 70 GLU A N 1
ATOM 574 C CA . GLU A 1 70 ? 4.499 -8.640 0.001 1.00 96.38 70 GLU A CA 1
ATOM 575 C C . GLU A 1 70 ? 3.925 -8.318 1.384 1.00 96.38 70 GLU A C 1
ATOM 577 O O . GLU A 1 70 ? 4.655 -8.317 2.375 1.00 96.38 70 GLU A O 1
ATOM 582 N N . GLY A 1 71 ? 2.618 -8.085 1.462 1.00 97.19 71 GLY A N 1
ATOM 583 C CA . GLY A 1 71 ? 1.935 -7.851 2.732 1.00 97.19 71 GLY A CA 1
ATOM 584 C C . GLY A 1 71 ? 0.490 -7.413 2.541 1.00 97.19 71 GLY A C 1
ATOM 585 O O . GLY A 1 71 ? -0.152 -7.799 1.565 1.00 97.19 71 GLY A O 1
ATOM 586 N N . ALA A 1 72 ? -0.025 -6.610 3.464 1.00 98.00 72 ALA A N 1
ATOM 587 C CA . ALA A 1 72 ? -1.376 -6.069 3.437 1.00 98.00 72 ALA A CA 1
ATOM 588 C C . ALA A 1 72 ? -1.385 -4.605 2.978 1.00 98.00 72 ALA A C 1
ATOM 590 O O . ALA A 1 72 ? -0.503 -3.825 3.331 1.00 98.00 72 ALA A O 1
ATOM 591 N N . LEU A 1 73 ? -2.415 -4.222 2.224 1.00 98.12 73 LEU A N 1
ATOM 592 C CA . LEU A 1 73 ? -2.671 -2.836 1.839 1.00 98.12 73 LEU A CA 1
ATOM 593 C C . LEU A 1 73 ? -3.951 -2.346 2.510 1.00 98.12 73 LEU A C 1
ATOM 595 O O . LEU A 1 73 ? -4.999 -2.993 2.417 1.00 98.12 73 LEU A O 1
ATOM 599 N N . LYS A 1 74 ? -3.869 -1.181 3.151 1.00 97.62 74 LYS A N 1
ATOM 600 C CA . LYS A 1 74 ? -5.009 -0.452 3.702 1.00 97.62 74 LYS A CA 1
ATOM 601 C C . LYS A 1 74 ? -5.101 0.929 3.078 1.00 97.62 74 LYS A C 1
ATOM 603 O O . LYS A 1 74 ? -4.095 1.608 2.913 1.00 97.62 74 LYS A O 1
ATOM 608 N N . VAL A 1 75 ? -6.321 1.350 2.779 1.00 97.88 75 VAL A N 1
ATOM 609 C CA . VAL A 1 75 ? -6.635 2.741 2.449 1.00 97.88 75 VAL A CA 1
ATOM 610 C C . VAL A 1 75 ? -7.412 3.312 3.621 1.00 97.88 75 VAL A C 1
ATOM 612 O O . VAL A 1 75 ?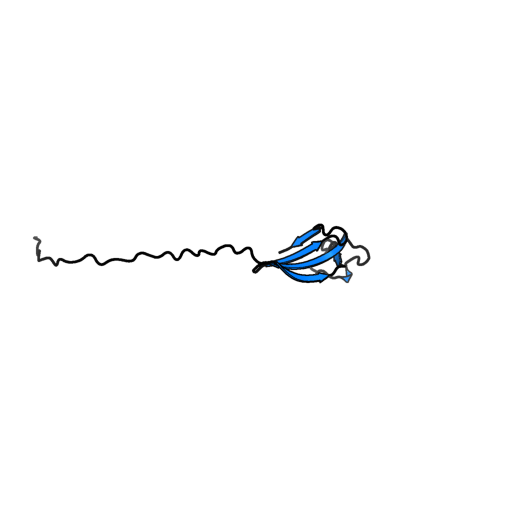 -8.428 2.739 4.020 1.00 97.88 75 VAL A O 1
ATOM 615 N N . VAL A 1 76 ? -6.917 4.403 4.189 1.00 97.38 76 VAL A N 1
ATOM 616 C CA . VAL A 1 76 ? -7.453 5.043 5.390 1.00 97.38 76 VAL A CA 1
ATOM 617 C C . VAL A 1 76 ? -7.768 6.493 5.062 1.00 97.38 76 VAL A C 1
ATOM 619 O O . VAL A 1 76 ? -6.924 7.182 4.505 1.00 97.38 76 VAL A O 1
ATOM 622 N N . SER A 1 77 ? -8.957 6.975 5.407 1.00 95.94 77 SER A N 1
ATOM 623 C CA . SER A 1 77 ? -9.228 8.413 5.410 1.00 95.94 77 SER A CA 1
ATOM 624 C C . SER A 1 77 ? -9.014 8.988 6.798 1.00 95.94 77 SER A C 1
ATOM 626 O O . SER A 1 77 ? -9.500 8.410 7.775 1.00 95.94 77 SER A O 1
ATOM 628 N N . LYS A 1 78 ? -8.354 10.141 6.872 1.00 94.62 78 LYS A N 1
ATOM 629 C CA . LYS A 1 78 ? -8.165 10.914 8.099 1.00 94.62 78 LYS A CA 1
ATOM 630 C C . LYS A 1 78 ? -8.520 12.369 7.820 1.00 94.62 78 LYS A C 1
ATOM 632 O O . LYS A 1 78 ? -7.763 13.087 7.178 1.00 94.62 78 LYS A O 1
ATOM 637 N N . GLY A 1 79 ? -9.699 12.795 8.265 1.00 91.44 79 GLY A N 1
ATOM 638 C CA . GLY A 1 79 ? -10.230 14.106 7.883 1.00 91.44 79 GLY A CA 1
ATOM 639 C C . GLY A 1 79 ? -10.427 14.187 6.367 1.00 91.44 79 GLY A C 1
ATOM 640 O O . GLY A 1 79 ? -11.228 13.432 5.819 1.00 91.44 79 GLY A O 1
ATOM 641 N N . GLU A 1 80 ? -9.682 15.073 5.706 1.00 91.31 80 GLU A N 1
ATOM 642 C CA . GLU A 1 80 ? -9.697 15.250 4.244 1.00 91.31 80 GLU A CA 1
ATOM 643 C C . GLU A 1 80 ? -8.589 14.462 3.517 1.00 91.31 80 GLU A C 1
ATOM 645 O O . GLU A 1 80 ? -8.565 14.422 2.286 1.00 91.31 80 GLU A O 1
ATOM 650 N N . GLU A 1 81 ? -7.683 13.810 4.253 1.00 93.81 81 GLU A N 1
ATOM 651 C CA . GLU A 1 81 ? -6.566 13.052 3.682 1.00 93.81 81 GLU A CA 1
ATOM 652 C C . GLU A 1 81 ? -6.970 11.610 3.350 1.00 93.81 81 GLU A C 1
ATOM 654 O O . GLU A 1 81 ? -7.728 10.971 4.087 1.00 93.81 81 GLU A O 1
ATOM 659 N N . CYS A 1 82 ? -6.422 11.074 2.253 1.00 95.88 82 CYS A N 1
ATOM 660 C CA . CYS A 1 82 ? -6.579 9.681 1.840 1.00 95.88 82 CYS A CA 1
ATOM 661 C C . CYS A 1 82 ? -5.210 9.002 1.814 1.00 95.88 82 CYS A C 1
ATOM 663 O O . CYS A 1 82 ? -4.384 9.268 0.948 1.00 95.88 82 CYS A O 1
ATOM 665 N N . ILE A 1 83 ? -4.988 8.109 2.768 1.00 97.44 83 ILE A N 1
ATOM 666 C CA . ILE A 1 83 ? -3.686 7.540 3.081 1.00 97.44 83 ILE A CA 1
ATOM 667 C C . ILE A 1 83 ? -3.647 6.080 2.630 1.00 97.44 83 ILE A C 1
ATOM 669 O O . ILE A 1 83 ? -4.513 5.281 2.994 1.00 97.44 83 ILE A O 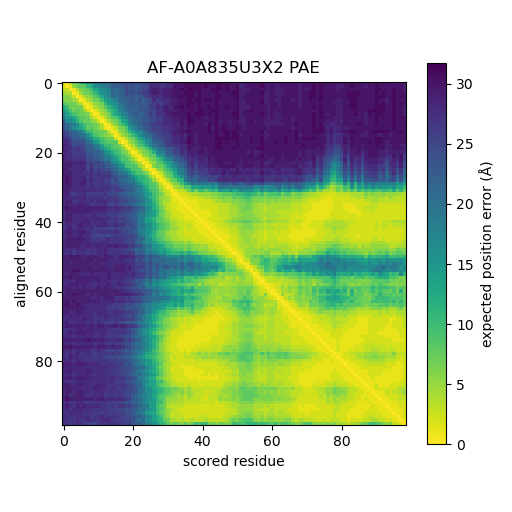1
ATOM 673 N N . ILE A 1 84 ? -2.620 5.704 1.869 1.00 97.81 84 ILE A N 1
ATOM 674 C CA . ILE A 1 84 ? -2.346 4.312 1.492 1.00 97.81 84 ILE A CA 1
ATOM 675 C C . ILE A 1 84 ? -1.236 3.777 2.396 1.00 97.81 84 ILE A C 1
ATOM 677 O O . ILE A 1 84 ? -0.114 4.274 2.355 1.00 97.81 84 ILE A O 1
ATOM 681 N N . ARG A 1 85 ? -1.536 2.737 3.179 1.00 97.44 85 ARG A N 1
ATOM 682 C CA . ARG A 1 85 ? -0.604 2.048 4.083 1.00 97.44 85 ARG A CA 1
ATOM 683 C C . ARG A 1 85 ? -0.302 0.647 3.569 1.00 97.44 85 ARG A C 1
ATOM 685 O O . ARG A 1 85 ? -1.216 -0.111 3.238 1.00 97.44 85 ARG A O 1
ATOM 692 N N . LEU A 1 86 ? 0.979 0.303 3.536 1.00 98.12 86 LEU A N 1
ATOM 693 C CA . LEU A 1 86 ? 1.479 -1.046 3.297 1.00 98.12 86 LEU A CA 1
ATOM 694 C C . LEU A 1 86 ? 2.007 -1.594 4.619 1.00 98.12 86 LEU A C 1
ATOM 696 O O . LEU A 1 86 ? 2.912 -1.007 5.206 1.00 98.12 86 LEU A O 1
ATOM 700 N N . GLU A 1 87 ? 1.445 -2.700 5.091 1.00 97.94 87 GLU A N 1
ATOM 701 C CA . GLU A 1 87 ? 1.762 -3.302 6.388 1.00 97.94 87 GLU A CA 1
ATOM 702 C C . GLU A 1 87 ? 2.179 -4.767 6.226 1.00 97.94 87 GLU A C 1
ATOM 704 O O . GLU A 1 87 ? 1.635 -5.491 5.390 1.00 97.94 87 GLU A O 1
ATOM 709 N N . ASP A 1 88 ? 3.119 -5.244 7.039 1.00 96.69 88 ASP A N 1
ATOM 710 C CA . ASP A 1 88 ? 3.448 -6.669 7.089 1.00 96.69 88 ASP A CA 1
ATOM 711 C C . ASP A 1 88 ? 2.237 -7.485 7.574 1.00 96.69 88 ASP A C 1
ATOM 713 O O . ASP A 1 88 ? 1.613 -7.181 8.591 1.00 96.69 88 ASP A O 1
ATOM 717 N N . ASN A 1 89 ? 1.900 -8.558 6.857 1.00 92.88 89 ASN A N 1
ATOM 718 C CA . ASN A 1 89 ? 0.681 -9.333 7.111 1.00 92.88 89 ASN A CA 1
ATOM 719 C C . ASN A 1 89 ? 0.731 -10.154 8.421 1.00 92.88 89 ASN A C 1
ATOM 721 O O . ASN A 1 89 ? -0.305 -10.609 8.906 1.00 92.88 89 ASN A O 1
ATOM 725 N N . LYS A 1 90 ? 1.920 -10.389 8.993 1.00 92.25 90 LYS A N 1
ATOM 726 C CA . LYS A 1 90 ? 2.097 -11.161 10.234 1.00 92.25 90 LYS A CA 1
ATOM 727 C C . LYS A 1 90 ? 2.226 -10.256 11.450 1.00 92.25 90 LYS A C 1
ATOM 729 O O . LYS A 1 90 ? 1.654 -10.573 12.490 1.00 92.25 90 LYS A O 1
ATOM 734 N N . THR A 1 91 ? 3.000 -9.180 11.338 1.00 94.50 91 THR A N 1
ATOM 735 C CA . THR A 1 91 ? 3.316 -8.295 12.469 1.00 94.50 91 THR A CA 1
ATOM 736 C C . THR A 1 91 ? 2.434 -7.052 12.519 1.00 94.50 91 THR A C 1
ATOM 738 O O . THR A 1 91 ? 2.259 -6.490 13.598 1.00 94.50 91 THR A O 1
ATOM 741 N N . GLY A 1 92 ? 1.866 -6.629 11.386 1.00 93.19 92 GLY A N 1
ATOM 742 C CA . GLY A 1 92 ? 1.188 -5.340 11.251 1.00 93.19 92 GLY A CA 1
ATOM 743 C C . GLY A 1 92 ? 2.147 -4.146 11.229 1.00 93.19 92 GLY A C 1
ATOM 744 O O . GLY A 1 92 ? 1.707 -3.012 11.393 1.00 93.19 92 GLY A O 1
ATOM 745 N N . GLU A 1 93 ? 3.454 -4.379 11.069 1.00 96.69 93 GLU A N 1
ATOM 746 C CA . GLU A 1 93 ? 4.453 -3.310 10.992 1.00 96.69 93 GLU A CA 1
ATOM 747 C C . GLU A 1 93 ? 4.328 -2.541 9.673 1.00 96.69 93 GLU A C 1
ATOM 749 O O . GLU A 1 93 ? 4.171 -3.137 8.606 1.00 96.69 93 GLU A O 1
ATOM 754 N N . LEU A 1 94 ? 4.408 -1.211 9.739 1.00 97.12 94 LEU A N 1
ATOM 755 C CA . LEU A 1 94 ? 4.320 -0.344 8.569 1.00 97.12 94 LEU A CA 1
ATOM 756 C C . LEU A 1 94 ? 5.576 -0.490 7.697 1.00 97.12 94 LEU A C 1
ATOM 758 O O . LEU A 1 94 ? 6.681 -0.166 8.124 1.00 97.12 94 LEU A O 1
ATOM 762 N N . PHE A 1 95 ? 5.394 -0.925 6.453 1.00 96.88 95 PHE A N 1
ATOM 763 C CA . PHE A 1 95 ? 6.442 -0.956 5.435 1.00 96.88 95 PHE A CA 1
ATOM 764 C C . PHE A 1 95 ? 6.591 0.402 4.741 1.00 96.88 95 PHE A C 1
ATOM 766 O O . PHE A 1 95 ? 7.702 0.903 4.574 1.00 96.88 95 PHE A O 1
ATOM 773 N N . ALA A 1 96 ? 5.470 0.996 4.323 1.00 96.81 96 ALA A N 1
ATOM 774 C CA . ALA A 1 96 ? 5.436 2.294 3.659 1.00 96.81 96 ALA A CA 1
ATOM 775 C C . ALA A 1 96 ? 4.052 2.945 3.779 1.00 96.81 96 ALA A C 1
ATOM 777 O O . ALA A 1 96 ? 3.039 2.259 3.924 1.00 96.81 96 ALA A O 1
ATOM 778 N N . GLU A 1 97 ? 4.017 4.269 3.658 1.00 96.50 97 GLU A N 1
ATOM 779 C CA . GLU A 1 97 ? 2.799 5.079 3.663 1.00 96.50 97 GLU A CA 1
ATOM 780 C C . GLU A 1 97 ? 2.889 6.179 2.593 1.00 96.50 97 GLU A C 1
ATOM 782 O O . GLU A 1 97 ? 3.982 6.672 2.295 1.00 96.50 97 GLU A O 1
ATOM 787 N N . HIS A 1 98 ? 1.752 6.555 2.004 1.00 95.75 98 HIS A N 1
ATOM 788 C CA . HIS A 1 98 ? 1.633 7.690 1.086 1.00 95.75 98 HIS A CA 1
ATOM 789 C C . HIS A 1 98 ? 0.323 8.456 1.323 1.00 95.75 98 HIS A C 1
ATOM 791 O O . HIS A 1 98 ? -0.674 7.828 1.685 1.00 95.75 98 HIS A O 1
ATOM 797 N N . PHE A 1 99 ? 0.346 9.775 1.109 1.00 89.25 99 PHE A N 1
ATOM 798 C CA . PHE A 1 99 ? -0.741 10.736 1.336 1.00 89.25 99 PHE A CA 1
ATOM 799 C C . PHE A 1 99 ? -1.051 11.535 0.064 1.00 89.25 99 PHE A C 1
ATOM 801 O O . PHE A 1 99 ? -0.125 11.686 -0.770 1.00 89.25 99 PHE A O 1
#

Sequence (99 aa):
MDKEGDDQKQVIRPHDGGSGEEARDEHEVVEAVELVLFHVKECYVYLIPPRKTAASYRADEWNVNKWHWEGALKVVSKGEECIIRLEDNKTGELFAEHF

Solvent-accessible surface area (backbone atoms only — not comparable to full-atom values): 6757 Å² total; per-residue (Å²): 134,81,86,86,84,88,82,82,88,84,85,91,78,93,72,91,78,73,87,76,76,73,77,72,82,75,71,71,82,69,78,57,65,76,41,80,76,43,76,42,69,76,45,73,44,66,75,80,75,83,79,91,60,93,69,76,94,52,76,88,81,47,63,85,93,54,61,74,45,70,22,20,40,35,33,33,34,42,68,92,46,62,31,43,38,34,24,36,70,86,80,63,48,78,76,49,74,48,115

Nearest PDB structures (foldseek):
  6owo-assembly1_N  TM=9.657E-01  e=8.759E-04  Mus musculus
  6oxl-assembly1_N  TM=9.588E-01  e=9.862E-04  Mus musculus
  6rh6-assembly1_A  TM=7.249E-01  e=1.766E-04  Homo sapiens
  1tqz-assembly1_A  TM=6.424E-01  e=7.409E-03  Mus musculus
  5boi-assembly1_A  TM=4.722E-01  e=7.647E+00  Priestia megaterium QM B1551

InterPro domains:
  IPR011993 PH-like domain superfamily [G3DSA:2.30.29.30] (37-99)
  IPR012466 NECAP, PHear domain [PF07933] (34-97)

Foldseek 3Di:
DDDDDDDDDDDDDDDDDDDPPPVPPPPVCPFFDKDWPDKDFWDFAFDQDPDPDPDDRDPVVTPPVDGPDIGMWTWIDGPPDTKIFGAHNPPRHTPDMDD

Mean predicted aligned error: 14.87 Å

pLDDT: mean 78.05, std 20.76, range [39.31, 98.12]